Protein AF-A0A4Q6CGR5-F1 (afdb_monomer_lite)

Sequence (157 aa):
MSLTTQMRLAILVYQYGADGVDQARAQKLISILLRSFDGFAAKALTKRFSLTADVSEGEEILVSKTGLSIRDESLNWSRRGTALSLLEALANDPSLDIDDVVRKVWKADYNASYADRLRVLVRRINIDLQSVVMKPEVLVLTGGRVSVAGGFRIRNA

Radius of gyration: 19.32 Å; chains: 1; bounding box: 38×44×55 Å

Foldseek 3Di:
DDLVVVLVVLLCCLVVVDPPDDNVVSLVVSVVSLVVDDPVVSVVVCLVSVVPDPPPDFFEWAQECQWIDTVPDIDGCNVVQLLSQLLALCLVPQKDALQVSCCRRVVDGDDPVSVVVVVVSQCVNQVVCCVPVVDNHQWDQDPRMIGGDPRHHYHYD

Secondary structure (DSSP, 8-state):
--HHHHHHHHHHHHHTT-TT--HHHHHHHHHHHHTTS-HHHHHHHHHHTT-----SSPEEEEEETTEEEETTEEEE-TT-HHHHHHHHHHHH-SEEEHHHHIIIIISS---HHHHHHHHHHHHHHHHHHHHHH-SS-SEEEETTEEEEPTTEEEEE-

pLDDT: mean 77.25, std 14.19, range [40.72, 94.62]

Structure (mmCIF, N/CA/C/O backbone):
data_AF-A0A4Q6CGR5-F1
#
_entry.id   AF-A0A4Q6CGR5-F1
#
loop_
_atom_site.group_PDB
_atom_site.id
_atom_site.type_symbol
_atom_site.label_atom_id
_atom_site.label_alt_id
_atom_site.label_comp_id
_atom_site.label_asym_id
_atom_site.label_entity_id
_atom_site.label_seq_id
_atom_site.pdbx_PDB_ins_code
_atom_site.Cartn_x
_atom_site.Cartn_y
_atom_site.Cartn_z
_atom_site.occupancy
_atom_site.B_iso_or_equiv
_atom_site.auth_seq_id
_atom_site.auth_comp_id
_atom_site.auth_asym_id
_atom_site.auth_atom_id
_atom_site.pdbx_PDB_model_num
ATOM 1 N N . MET A 1 1 ? -9.612 -20.137 36.720 1.00 55.25 1 MET A N 1
ATOM 2 C CA . MET A 1 1 ? -9.022 -19.738 35.418 1.00 55.25 1 MET A CA 1
ATOM 3 C C . MET A 1 1 ? -9.111 -18.221 35.322 1.00 55.25 1 MET A C 1
ATOM 5 O O . MET A 1 1 ? -10.172 -17.705 35.642 1.00 55.25 1 MET A O 1
ATOM 9 N N . SER A 1 2 ? -8.042 -17.495 34.978 1.00 70.50 2 SER A N 1
ATOM 10 C CA . SER A 1 2 ? -8.124 -16.027 34.884 1.00 70.50 2 SER A CA 1
ATOM 11 C C . SER A 1 2 ? -8.928 -15.597 33.650 1.00 70.50 2 SER A C 1
ATOM 13 O O . SER A 1 2 ? -8.908 -16.283 32.623 1.00 70.50 2 SER A O 1
ATOM 15 N N . LEU A 1 3 ? -9.608 -14.448 33.735 1.00 64.69 3 LEU A N 1
ATOM 16 C CA . LEU A 1 3 ? -10.373 -13.845 32.632 1.00 64.69 3 LEU A CA 1
ATOM 17 C C . LEU A 1 3 ? -9.509 -13.684 31.365 1.00 64.69 3 LEU A C 1
ATOM 19 O O . LEU A 1 3 ? -9.949 -13.930 30.245 1.00 64.69 3 LEU A O 1
ATOM 23 N N . THR A 1 4 ? -8.225 -13.367 31.548 1.00 65.25 4 THR A N 1
ATOM 24 C CA . THR A 1 4 ? -7.228 -13.263 30.477 1.00 65.25 4 THR A CA 1
ATOM 25 C C . THR A 1 4 ? -6.983 -14.595 29.763 1.00 65.25 4 THR A C 1
ATOM 27 O O . THR A 1 4 ? -6.799 -14.608 28.548 1.00 65.25 4 THR A O 1
ATOM 30 N N . THR A 1 5 ? -6.984 -15.717 30.488 1.00 66.50 5 THR A N 1
ATOM 31 C CA . THR A 1 5 ? -6.815 -17.059 29.907 1.00 66.50 5 THR A CA 1
ATOM 32 C C . THR A 1 5 ? -8.073 -17.511 29.170 1.00 66.50 5 THR A C 1
ATOM 34 O O . THR A 1 5 ? -7.962 -18.069 28.083 1.00 66.50 5 THR A O 1
ATOM 37 N N . GLN A 1 6 ? -9.263 -17.216 29.707 1.00 67.25 6 GLN A N 1
ATOM 38 C CA . GLN A 1 6 ? -10.534 -17.478 29.016 1.00 67.25 6 GLN A CA 1
ATOM 39 C C . GLN A 1 6 ? -10.615 -16.707 27.695 1.00 67.25 6 GLN A C 1
ATOM 41 O O . GLN A 1 6 ? -10.985 -17.274 26.668 1.00 67.25 6 GLN A O 1
ATOM 46 N N . MET A 1 7 ? -10.180 -15.445 27.697 1.00 69.25 7 MET A N 1
ATOM 47 C CA . MET A 1 7 ? -10.193 -14.620 26.495 1.00 69.25 7 MET A CA 1
ATOM 48 C C . MET A 1 7 ? -9.187 -15.100 25.445 1.00 69.25 7 MET A C 1
ATOM 50 O O . MET A 1 7 ? -9.538 -15.199 24.275 1.00 69.25 7 MET A O 1
ATOM 54 N N . ARG A 1 8 ? -7.969 -15.486 25.850 1.00 64.75 8 ARG A N 1
ATOM 55 C CA . ARG A 1 8 ? -6.988 -16.109 24.940 1.00 64.75 8 ARG A CA 1
ATOM 56 C C . ARG A 1 8 ? -7.553 -17.343 24.245 1.00 64.75 8 ARG A C 1
ATOM 58 O O . ARG A 1 8 ? -7.378 -17.482 23.042 1.00 64.75 8 ARG A O 1
ATOM 65 N N . LEU A 1 9 ? -8.235 -18.210 24.994 1.00 66.44 9 LEU A N 1
ATOM 66 C CA . LEU A 1 9 ? -8.822 -19.427 24.441 1.00 66.44 9 LEU A CA 1
ATOM 67 C C . LEU A 1 9 ? -9.924 -19.102 23.424 1.00 66.44 9 LEU A C 1
ATOM 69 O O . LEU A 1 9 ? -9.920 -19.653 22.332 1.00 66.44 9 LEU A O 1
ATOM 73 N N . ALA A 1 10 ? -10.820 -18.164 23.750 1.00 67.62 10 ALA A N 1
ATOM 74 C CA . ALA A 1 10 ? -11.893 -17.740 22.849 1.00 67.62 10 ALA A CA 1
ATOM 75 C C . ALA A 1 10 ? -11.353 -17.142 21.538 1.00 67.62 10 ALA A C 1
ATOM 77 O O . ALA A 1 10 ? -11.867 -17.431 20.461 1.00 67.62 10 ALA A O 1
ATOM 78 N N . ILE A 1 11 ? -10.284 -16.348 21.625 1.00 67.81 11 ILE A N 1
ATOM 79 C CA . ILE A 1 11 ? -9.633 -15.733 20.466 1.00 67.81 11 ILE A CA 1
ATOM 80 C C . ILE A 1 11 ? -8.918 -16.775 19.601 1.00 67.81 11 ILE A C 1
ATOM 82 O O . ILE A 1 11 ? -9.016 -16.720 18.379 1.00 67.81 11 ILE A O 1
ATOM 86 N N . LEU A 1 12 ? -8.236 -17.742 20.218 1.00 65.12 12 LEU A N 1
ATOM 87 C CA . LEU A 1 12 ? -7.615 -18.853 19.495 1.00 65.12 12 LEU A CA 1
ATOM 88 C C . LEU A 1 12 ? -8.669 -19.706 18.777 1.00 65.12 12 LEU A C 1
ATOM 90 O O . LEU A 1 12 ? -8.489 -20.045 17.615 1.00 65.12 12 LEU A O 1
ATOM 94 N N . VAL A 1 13 ? -9.793 -19.997 19.432 1.00 66.44 13 VAL A N 1
ATOM 95 C CA . VAL A 1 13 ? -10.904 -20.747 18.826 1.00 66.44 13 VAL A CA 1
ATOM 96 C C . VAL A 1 13 ? -11.499 -20.006 17.619 1.00 66.44 13 VAL A C 1
ATOM 98 O O . VAL A 1 13 ? -11.803 -20.644 16.615 1.00 66.44 13 VAL A O 1
ATOM 101 N N . TYR A 1 14 ? -11.605 -18.673 17.684 1.00 66.62 14 TYR A N 1
ATOM 102 C CA . TYR A 1 14 ? -11.998 -17.829 16.548 1.00 66.62 14 TYR A CA 1
ATOM 103 C C . TYR A 1 14 ? -10.968 -17.892 15.405 1.00 66.62 14 TYR A C 1
ATOM 105 O O . TYR A 1 14 ? -11.308 -18.259 14.283 1.00 66.62 14 TYR A O 1
ATOM 113 N N . GLN A 1 15 ? -9.691 -17.609 15.692 1.00 62.03 15 GLN A N 1
ATOM 114 C CA . GLN A 1 15 ? -8.631 -17.511 14.677 1.00 62.03 15 GLN A CA 1
ATOM 115 C C . GLN A 1 15 ? -8.340 -18.818 13.944 1.00 62.03 15 GLN A C 1
ATOM 117 O O . GLN A 1 15 ? -8.079 -18.799 12.746 1.00 62.03 15 GLN A O 1
ATOM 122 N N . TYR A 1 16 ? -8.352 -19.939 14.662 1.00 63.03 16 TYR A N 1
ATOM 123 C CA . TYR A 1 16 ? -7.996 -21.238 14.097 1.00 63.03 16 TYR A CA 1
ATOM 124 C C . TYR A 1 16 ? -9.206 -22.015 13.570 1.00 63.03 16 TYR A C 1
ATOM 126 O O . TYR A 1 16 ? -9.032 -23.141 13.119 1.00 63.03 16 TYR A O 1
ATOM 134 N N . GLY A 1 17 ? -10.405 -21.415 13.602 1.00 55.56 17 GLY A N 1
ATOM 135 C CA . GLY A 1 17 ? -11.604 -21.964 12.973 1.00 55.56 17 GLY A CA 1
ATOM 136 C C . GLY A 1 17 ? -11.906 -23.390 13.408 1.00 55.56 17 GLY A C 1
ATOM 137 O O . GLY A 1 17 ? -11.918 -24.292 12.579 1.00 55.56 17 GLY A O 1
ATOM 138 N N . ALA A 1 18 ? -12.131 -23.595 14.709 1.00 64.12 18 ALA A N 1
ATOM 139 C CA . ALA A 1 18 ? -12.550 -24.905 15.196 1.00 64.12 18 ALA A CA 1
ATOM 140 C C . ALA A 1 18 ? -13.863 -25.332 14.514 1.00 64.12 18 ALA A C 1
ATOM 142 O O . ALA A 1 18 ? -14.809 -24.540 14.434 1.00 64.12 18 ALA A O 1
ATOM 143 N N . ASP A 1 19 ? -13.917 -26.579 14.040 1.00 56.81 19 ASP A N 1
ATOM 144 C CA . ASP A 1 19 ? -15.097 -27.132 13.373 1.00 56.81 19 ASP A CA 1
ATOM 145 C C . ASP A 1 19 ? -16.360 -26.922 14.223 1.00 56.81 19 ASP A C 1
ATOM 147 O O . ASP A 1 19 ? -16.407 -27.248 15.411 1.00 56.81 19 ASP A O 1
ATOM 151 N N . GLY A 1 20 ? -17.393 -26.344 13.604 1.00 58.72 20 GLY A N 1
ATOM 152 C CA . GLY A 1 20 ? -18.677 -26.057 14.248 1.00 58.72 20 GLY A CA 1
ATOM 153 C C . GLY A 1 20 ? -18.775 -24.707 14.971 1.00 58.72 20 GLY A C 1
ATOM 154 O O . GLY A 1 20 ? -19.834 -24.400 15.522 1.00 58.72 20 GLY A O 1
ATOM 155 N N . VAL A 1 21 ? -17.729 -23.874 14.961 1.00 65.50 21 VAL A N 1
ATOM 156 C CA . VAL A 1 21 ? -17.795 -22.516 15.522 1.00 65.50 21 VAL A CA 1
ATOM 157 C C . VAL A 1 21 ? -18.270 -21.516 14.470 1.00 65.50 21 VAL A C 1
ATOM 159 O O . VAL A 1 21 ? -17.562 -21.188 13.521 1.00 65.50 21 VAL A O 1
ATOM 162 N N . ASP A 1 22 ? -19.470 -20.977 14.683 1.00 69.50 22 ASP A N 1
ATOM 163 C CA . ASP A 1 22 ? -19.971 -19.814 13.950 1.00 69.50 22 ASP A CA 1
ATOM 164 C C . ASP A 1 22 ? -19.120 -18.580 14.294 1.00 69.50 22 ASP A C 1
ATOM 166 O O . ASP A 1 22 ? -19.195 -18.021 15.397 1.00 69.50 22 ASP A O 1
ATOM 170 N N . GLN A 1 23 ? -18.304 -18.168 13.325 1.00 64.00 23 GLN A N 1
ATOM 171 C CA . GLN A 1 23 ? -17.359 -17.060 13.427 1.00 64.00 23 GLN A CA 1
ATOM 172 C C . GLN A 1 23 ? -18.046 -15.738 13.797 1.00 64.00 23 GLN A C 1
ATOM 174 O O . GLN A 1 23 ? -17.532 -14.996 14.635 1.00 64.00 23 GLN A O 1
ATOM 179 N N . ALA A 1 24 ? -19.248 -15.470 13.275 1.00 61.78 24 ALA A N 1
ATOM 180 C CA . ALA A 1 24 ? -19.986 -14.243 13.576 1.00 61.78 24 ALA A CA 1
ATOM 181 C C . ALA A 1 24 ? -20.476 -14.231 15.033 1.00 61.78 24 ALA A C 1
ATOM 183 O O . ALA A 1 24 ? -20.389 -13.221 15.745 1.00 61.78 24 ALA A O 1
ATOM 184 N N . ARG A 1 25 ? -20.945 -15.384 15.522 1.00 64.94 25 ARG A N 1
ATOM 185 C CA . ARG A 1 25 ? -21.353 -15.551 16.922 1.00 64.94 25 ARG A CA 1
ATOM 186 C C . ARG A 1 25 ? -20.160 -15.462 17.876 1.00 64.94 25 ARG A C 1
ATOM 188 O O . ARG A 1 25 ? -20.270 -14.820 18.924 1.00 64.94 25 ARG A O 1
ATOM 195 N N . ALA A 1 26 ? -19.025 -16.055 17.514 1.00 67.38 26 ALA A N 1
ATOM 196 C CA . ALA A 1 26 ? -17.785 -15.988 18.284 1.00 67.38 26 ALA A CA 1
ATOM 197 C C . ALA A 1 26 ? -17.245 -14.552 18.365 1.00 67.38 26 ALA A C 1
ATOM 199 O O . ALA A 1 26 ? -16.929 -14.073 19.456 1.00 67.38 26 ALA A O 1
ATOM 200 N N . GLN A 1 27 ? -17.244 -13.819 17.251 1.00 67.00 27 GLN A N 1
ATOM 201 C CA . GLN A 1 27 ? -16.846 -12.412 17.200 1.00 67.00 27 GLN A CA 1
ATOM 202 C C . GLN A 1 27 ? -17.726 -11.537 18.101 1.00 67.00 27 GLN A C 1
ATOM 204 O O . GLN A 1 27 ? -17.216 -10.708 18.861 1.00 67.00 27 GLN A O 1
ATOM 209 N N . LYS A 1 28 ? -19.047 -11.758 18.090 1.00 64.25 28 LYS A N 1
ATOM 210 C CA . LYS A 1 28 ? -19.978 -11.041 18.972 1.00 64.25 28 LYS A CA 1
ATOM 211 C C . LYS A 1 28 ? -19.641 -11.273 20.447 1.00 64.25 28 LYS A C 1
ATOM 213 O O . LYS A 1 28 ? -19.559 -10.310 21.208 1.00 64.25 28 LYS A O 1
ATOM 218 N N . LEU A 1 29 ? -19.378 -12.516 20.847 1.00 67.56 29 LEU A N 1
ATOM 219 C CA . LEU A 1 29 ? -19.003 -12.854 22.225 1.00 67.56 29 LEU A CA 1
ATOM 220 C C . LEU A 1 29 ? -17.647 -12.254 22.627 1.00 67.56 29 LEU A C 1
ATOM 222 O O . LEU A 1 29 ? -17.534 -11.686 23.713 1.00 67.56 29 LEU A O 1
ATOM 226 N N . ILE A 1 30 ? -16.649 -12.299 21.739 1.00 70.75 30 ILE A N 1
ATOM 227 C CA . ILE A 1 30 ? -15.334 -11.676 21.958 1.00 70.75 30 ILE A CA 1
ATOM 228 C C . ILE A 1 30 ? -15.476 -10.160 22.132 1.00 70.75 30 ILE A C 1
ATOM 230 O O . ILE A 1 30 ? -14.862 -9.583 23.026 1.00 70.75 30 ILE A O 1
ATOM 234 N N . SER A 1 31 ? -16.328 -9.506 21.337 1.00 64.25 31 SER A N 1
ATOM 235 C CA . SER A 1 31 ? -16.550 -8.060 21.442 1.00 64.25 31 SER A CA 1
ATOM 236 C C . SER A 1 31 ? -17.214 -7.651 22.765 1.00 64.25 31 SER A C 1
ATOM 238 O O . SER A 1 31 ? -16.846 -6.630 23.344 1.00 64.25 31 SER A O 1
ATOM 240 N N . ILE A 1 32 ? -18.148 -8.460 23.279 1.00 65.12 32 ILE A N 1
ATOM 241 C CA . ILE A 1 32 ? -18.788 -8.252 24.588 1.00 65.12 32 ILE A CA 1
ATOM 242 C C . ILE A 1 32 ? -17.765 -8.430 25.714 1.00 65.12 32 ILE A C 1
ATOM 244 O O . ILE A 1 32 ? -17.712 -7.605 26.622 1.00 65.12 32 ILE A O 1
ATOM 248 N N . LEU A 1 33 ? -16.918 -9.457 25.628 1.00 66.19 33 LEU A N 1
ATOM 249 C CA . LEU A 1 33 ? -15.849 -9.698 26.598 1.00 66.19 33 LEU A CA 1
ATOM 250 C C . LEU A 1 33 ? -14.808 -8.577 26.597 1.00 66.19 33 LEU A C 1
ATOM 252 O O . LEU A 1 33 ? -14.423 -8.109 27.658 1.00 66.19 33 LEU A O 1
ATOM 256 N N . LEU A 1 34 ? -14.385 -8.077 25.434 1.00 64.94 34 LEU A N 1
ATOM 257 C CA . LEU A 1 34 ? -13.427 -6.969 25.363 1.00 64.94 34 LEU A CA 1
ATOM 258 C C . LEU A 1 34 ? -13.968 -5.677 25.993 1.00 64.94 34 LEU A C 1
ATOM 260 O O . LEU A 1 34 ? -13.186 -4.900 26.532 1.00 64.94 34 LEU A O 1
ATOM 264 N N . ARG A 1 35 ? -15.291 -5.465 25.981 1.00 63.62 35 ARG A N 1
ATOM 265 C CA . ARG A 1 35 ? -15.941 -4.321 26.647 1.00 63.62 35 ARG A CA 1
ATOM 266 C C . ARG A 1 35 ? -15.927 -4.409 28.173 1.00 63.62 35 ARG A C 1
ATOM 268 O O . ARG A 1 35 ? -16.127 -3.384 28.813 1.00 63.62 35 ARG A O 1
ATOM 275 N N . SER A 1 36 ? -15.699 -5.588 28.758 1.00 65.50 36 SER A N 1
ATOM 276 C CA . SER A 1 36 ? -15.564 -5.735 30.213 1.00 65.50 36 SER A CA 1
ATOM 277 C C . SER A 1 36 ? -14.157 -5.411 30.726 1.00 65.50 36 SER A C 1
ATOM 279 O O . SER A 1 36 ? -13.914 -5.505 31.925 1.00 65.50 36 SER A O 1
ATOM 281 N N . PHE A 1 37 ? -13.217 -5.085 29.835 1.00 63.97 37 PHE A N 1
ATOM 282 C CA . PHE A 1 37 ? -11.884 -4.608 30.190 1.00 63.97 37 PHE A CA 1
ATOM 283 C C . PHE A 1 37 ? -11.817 -3.091 30.037 1.00 63.97 37 PHE A C 1
ATOM 285 O O . PHE A 1 37 ? -12.413 -2.527 29.119 1.00 63.97 37 PHE A O 1
ATOM 292 N N . ASP A 1 38 ? -11.017 -2.438 30.880 1.00 61.56 38 ASP A N 1
ATOM 293 C CA . ASP A 1 38 ? -10.720 -1.016 30.724 1.00 61.56 38 ASP A CA 1
ATOM 294 C C . ASP A 1 38 ? -10.171 -0.725 29.321 1.00 61.56 38 ASP A C 1
ATOM 296 O O . ASP A 1 38 ? -9.429 -1.527 28.740 1.00 61.56 38 ASP A O 1
ATOM 300 N N . GLY A 1 39 ? -10.505 0.448 28.771 1.00 54.38 39 GLY A N 1
ATOM 301 C CA . GLY A 1 39 ? -10.254 0.784 27.363 1.00 54.38 39 GLY A CA 1
ATOM 302 C C . GLY A 1 39 ? -8.793 0.639 26.912 1.00 54.38 39 GLY A C 1
ATOM 303 O O . GLY A 1 39 ? -8.534 0.369 25.739 1.00 54.38 39 GLY A O 1
ATOM 304 N N . PHE A 1 40 ? -7.830 0.752 27.831 1.00 57.53 40 PHE A N 1
ATOM 305 C CA . PHE A 1 40 ? -6.414 0.488 27.560 1.00 57.53 40 PHE A CA 1
ATOM 306 C C . PHE A 1 40 ? -6.107 -1.013 27.418 1.00 57.53 40 PHE A C 1
ATOM 308 O O . PHE A 1 40 ? -5.443 -1.426 26.466 1.00 57.53 40 PHE A O 1
ATOM 315 N N . ALA A 1 41 ? -6.628 -1.842 28.326 1.00 60.25 41 ALA A N 1
ATOM 316 C CA . ALA A 1 41 ? -6.443 -3.290 28.305 1.00 60.25 41 ALA A CA 1
ATOM 317 C C . ALA A 1 41 ? -7.159 -3.930 27.108 1.00 60.25 41 ALA A C 1
ATOM 319 O O . ALA A 1 41 ? -6.578 -4.785 26.438 1.00 60.25 41 ALA A O 1
ATOM 320 N N . ALA A 1 42 ? -8.364 -3.458 26.776 1.00 61.97 42 ALA A N 1
ATOM 321 C CA . ALA A 1 42 ? -9.091 -3.883 25.584 1.00 61.97 42 ALA A CA 1
ATOM 322 C C . ALA A 1 42 ? -8.278 -3.604 24.308 1.00 61.97 42 ALA A C 1
ATOM 324 O O . ALA A 1 42 ? -8.023 -4.520 23.532 1.00 61.97 42 ALA A O 1
ATOM 325 N N . LYS A 1 43 ? -7.766 -2.375 24.134 1.00 61.88 43 LYS A N 1
ATOM 326 C CA . LYS A 1 43 ? -6.914 -2.010 22.986 1.00 61.88 43 LYS A CA 1
ATOM 327 C C . LYS A 1 43 ? -5.632 -2.841 22.917 1.00 61.88 43 LYS A C 1
ATOM 329 O O . LYS A 1 43 ? -5.261 -3.293 21.836 1.00 61.88 43 LYS A O 1
ATOM 334 N N . ALA A 1 44 ? -4.966 -3.068 24.049 1.00 63.84 44 ALA A N 1
ATOM 335 C CA . ALA A 1 44 ? -3.755 -3.884 24.106 1.00 63.84 44 ALA A CA 1
ATOM 336 C C . ALA A 1 44 ? -4.023 -5.342 23.701 1.00 63.84 44 ALA A C 1
ATOM 338 O O . ALA A 1 44 ? -3.209 -5.942 23.002 1.00 63.84 44 ALA A O 1
ATOM 339 N N . LEU A 1 45 ? -5.165 -5.904 24.101 1.00 62.41 45 LEU A N 1
ATOM 340 C CA . LEU A 1 45 ? -5.561 -7.273 23.769 1.00 62.41 45 LEU A CA 1
ATOM 341 C C . LEU A 1 45 ? -5.985 -7.384 22.301 1.00 62.41 45 LEU A C 1
ATOM 343 O O . LEU A 1 45 ? -5.478 -8.253 21.597 1.00 62.41 45 LEU A O 1
ATOM 347 N N . THR A 1 46 ? -6.795 -6.452 21.798 1.00 63.25 46 THR A N 1
ATOM 348 C CA . THR A 1 46 ? -7.151 -6.367 20.374 1.00 63.25 46 THR A CA 1
ATOM 349 C C . THR A 1 46 ? -5.910 -6.256 19.485 1.00 63.25 46 THR A C 1
ATOM 351 O O . THR A 1 46 ? -5.808 -6.964 18.486 1.00 63.25 46 THR A O 1
ATOM 354 N N . LYS A 1 47 ? -4.931 -5.431 19.885 1.00 60.66 47 LYS A N 1
ATOM 355 C CA . LYS A 1 47 ? -3.650 -5.252 19.186 1.00 60.66 47 LYS A CA 1
ATOM 356 C C . LYS A 1 47 ? -2.760 -6.494 19.260 1.00 60.66 47 LYS A C 1
ATOM 358 O O . LYS A 1 47 ? -2.181 -6.887 18.256 1.00 60.66 47 LYS A O 1
ATOM 363 N N . ARG A 1 48 ? -2.638 -7.114 20.439 1.00 58.09 48 ARG A N 1
ATOM 364 C CA . ARG A 1 48 ? -1.783 -8.294 20.661 1.00 58.09 48 ARG A CA 1
ATOM 365 C C . ARG A 1 48 ? -2.292 -9.530 19.929 1.00 58.09 48 ARG A C 1
ATOM 367 O O . ARG A 1 48 ? -1.488 -10.376 19.554 1.00 58.09 48 ARG A O 1
ATOM 374 N N . PHE A 1 49 ? -3.604 -9.636 19.765 1.00 57.69 49 PHE A N 1
ATOM 375 C CA . PHE A 1 49 ? -4.232 -10.775 19.113 1.00 57.69 49 PHE A CA 1
ATOM 376 C C . PHE A 1 49 ? -4.743 -10.464 17.708 1.00 57.69 49 PHE A C 1
ATOM 378 O O . PHE A 1 49 ? -5.470 -11.280 17.160 1.00 57.69 49 PHE A O 1
ATOM 385 N N . SER A 1 50 ? -4.389 -9.315 17.121 1.00 56.88 50 SER A N 1
ATOM 386 C CA . SER A 1 50 ? -4.833 -8.907 15.779 1.00 56.88 50 SER A CA 1
ATOM 387 C C . SER A 1 50 ? -6.332 -9.138 15.542 1.00 56.88 50 SER A C 1
ATOM 389 O O . SER A 1 50 ? -6.750 -9.523 14.455 1.00 56.88 50 SER A O 1
ATOM 391 N N . LEU A 1 51 ? -7.154 -8.914 16.574 1.00 55.31 51 LEU A N 1
ATOM 392 C CA . LEU A 1 51 ? -8.615 -8.980 16.496 1.00 55.31 51 LEU A CA 1
ATOM 393 C C . LEU A 1 51 ? -9.133 -7.692 15.865 1.00 55.31 51 LEU A C 1
ATOM 395 O O . LEU A 1 51 ? -9.969 -6.989 16.430 1.00 55.31 51 LEU A O 1
ATOM 399 N N . THR A 1 52 ? -8.598 -7.316 14.711 1.00 52.28 52 THR A N 1
ATOM 400 C CA . THR A 1 52 ? -9.305 -6.358 13.880 1.00 52.28 52 THR A CA 1
ATOM 401 C C . THR A 1 52 ? -10.551 -7.079 13.423 1.00 52.28 52 THR A C 1
ATOM 403 O O . THR A 1 52 ? -10.476 -8.021 12.638 1.00 52.28 52 THR A O 1
ATOM 406 N N . ALA A 1 53 ? -11.676 -6.684 14.018 1.00 40.72 53 ALA A N 1
ATOM 407 C CA . ALA A 1 53 ? -12.982 -7.039 13.528 1.00 40.72 53 ALA A CA 1
ATOM 408 C C . ALA A 1 53 ? -12.958 -6.864 12.011 1.00 40.72 53 ALA A C 1
ATOM 410 O O . ALA A 1 53 ? -12.510 -5.828 11.513 1.00 40.72 53 ALA A O 1
ATOM 411 N N . ASP A 1 54 ? -13.392 -7.902 11.311 1.00 43.38 54 ASP A N 1
ATOM 412 C CA . ASP A 1 54 ? -13.796 -7.779 9.928 1.00 43.38 54 ASP A CA 1
ATOM 413 C C . ASP A 1 54 ? -14.977 -6.795 9.937 1.00 43.38 54 ASP A C 1
ATOM 415 O O . ASP A 1 54 ? -16.121 -7.143 10.220 1.00 43.38 54 ASP A O 1
ATOM 419 N N . VAL A 1 55 ? -14.650 -5.508 9.844 1.00 41.75 55 VAL A N 1
ATOM 420 C CA . VAL A 1 55 ? -15.575 -4.401 9.637 1.00 41.75 55 VAL A CA 1
ATOM 421 C C . VAL A 1 55 ? -15.197 -3.892 8.266 1.00 41.75 55 VAL A C 1
ATOM 423 O O . VAL A 1 55 ? -14.362 -3.010 8.098 1.00 41.75 55 VAL A O 1
ATOM 426 N N . SER A 1 56 ? -15.723 -4.613 7.286 1.00 41.53 56 SER A N 1
ATOM 427 C CA . SER A 1 56 ? -16.377 -4.096 6.091 1.00 41.53 56 SER A CA 1
ATOM 428 C C . SER A 1 56 ? -16.515 -2.566 6.031 1.00 41.53 56 SER A C 1
ATOM 430 O O . SER A 1 56 ? -17.599 -2.036 6.220 1.00 41.53 56 SER A O 1
ATOM 432 N N . GLU A 1 57 ? -15.398 -1.887 5.784 1.00 45.97 57 GLU A N 1
ATOM 433 C CA . GLU A 1 57 ? -15.202 -0.632 5.050 1.00 45.97 57 GLU A CA 1
ATOM 434 C C . GLU A 1 57 ? -13.684 -0.398 5.046 1.00 45.97 5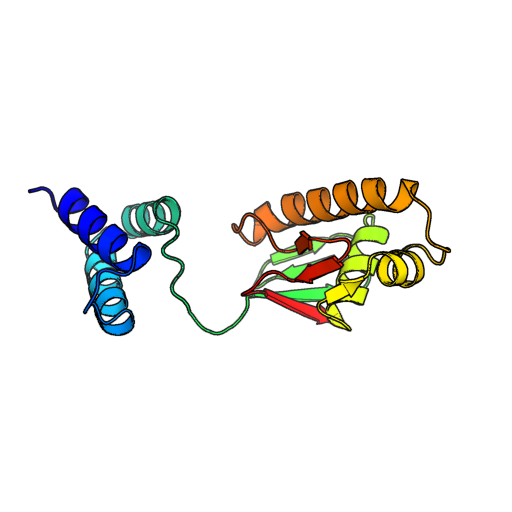7 GLU A C 1
ATOM 436 O O . GLU A 1 57 ? -13.077 -0.142 6.083 1.00 45.97 57 GLU A O 1
ATOM 441 N N . GLY A 1 58 ? -13.029 -0.619 3.901 1.00 60.53 58 GLY A N 1
ATOM 442 C CA . GLY A 1 58 ? -11.573 -0.485 3.819 1.00 60.53 58 GLY A CA 1
ATOM 443 C C . GLY A 1 58 ? -11.125 0.923 4.215 1.00 60.53 58 GLY A C 1
ATOM 444 O O . GLY A 1 58 ? -11.774 1.890 3.827 1.00 60.53 58 GLY A O 1
ATOM 445 N N . GLU A 1 59 ? -10.025 1.033 4.964 1.00 73.94 59 GLU A N 1
ATOM 446 C CA . GLU A 1 59 ? -9.420 2.322 5.306 1.00 73.94 59 GLU A CA 1
ATOM 447 C C . GLU A 1 59 ? -9.123 3.088 4.014 1.00 73.94 59 GLU A C 1
ATOM 449 O O . GLU A 1 59 ? -8.397 2.604 3.139 1.00 73.94 59 GLU A O 1
ATOM 454 N N . GLU A 1 60 ? -9.741 4.260 3.879 1.00 83.44 60 GLU A N 1
ATOM 455 C CA . GLU A 1 60 ? -9.608 5.095 2.696 1.00 83.44 60 GLU A CA 1
ATOM 456 C C . GLU A 1 60 ? -8.385 6.004 2.825 1.00 83.44 60 GLU A C 1
ATOM 458 O O . GLU A 1 60 ? -8.227 6.741 3.802 1.00 83.44 60 GLU A O 1
ATOM 463 N N . ILE A 1 61 ? -7.515 5.927 1.824 1.00 87.69 61 ILE A N 1
ATOM 464 C CA . ILE A 1 61 ? -6.333 6.764 1.662 1.00 87.69 61 ILE A CA 1
ATOM 465 C C . ILE A 1 61 ? -6.623 7.707 0.504 1.00 87.69 61 ILE A C 1
ATOM 467 O O . ILE A 1 61 ? -6.681 7.282 -0.652 1.00 87.69 61 ILE A O 1
ATOM 471 N N . LEU A 1 62 ? -6.804 8.985 0.817 1.00 90.00 62 LEU A N 1
ATOM 472 C CA . LEU A 1 62 ? -7.010 10.035 -0.170 1.00 90.00 62 LEU A CA 1
ATOM 473 C C . LEU A 1 62 ? -5.653 10.591 -0.590 1.00 90.00 62 LEU A C 1
ATOM 475 O O . LEU A 1 62 ? -4.910 11.119 0.233 1.00 90.00 62 LEU A O 1
ATOM 479 N N . VAL A 1 63 ? -5.319 10.464 -1.867 1.00 90.31 63 VAL A N 1
ATOM 480 C CA . VAL A 1 63 ? -4.043 10.895 -2.437 1.00 90.31 63 VAL A CA 1
ATOM 481 C C . VAL A 1 63 ? -4.248 12.200 -3.181 1.00 90.31 63 VAL A C 1
ATOM 483 O O . VAL A 1 63 ? -5.120 12.321 -4.034 1.00 90.31 63 VAL A O 1
ATOM 486 N N . SER A 1 64 ? -3.414 13.180 -2.869 1.00 88.25 64 SER A N 1
ATOM 487 C CA . SER A 1 64 ? -3.369 14.474 -3.538 1.00 88.25 64 SER A CA 1
ATOM 488 C C . SER A 1 64 ? -1.971 14.714 -4.102 1.00 88.25 64 SER A C 1
ATOM 490 O O . SER A 1 64 ? -1.006 14.041 -3.738 1.00 88.25 64 SER A O 1
ATOM 492 N N . LYS A 1 65 ? -1.826 15.756 -4.926 1.00 84.25 65 LYS A N 1
ATOM 493 C CA . LYS A 1 65 ? -0.540 16.110 -5.552 1.00 84.25 65 LYS A CA 1
ATOM 494 C C . LYS A 1 65 ? 0.610 16.321 -4.562 1.00 84.25 65 LYS A C 1
ATOM 496 O O . LYS A 1 65 ? 1.771 16.194 -4.937 1.00 84.25 65 LYS A O 1
ATOM 501 N N . THR A 1 66 ? 0.315 16.722 -3.328 1.00 87.44 66 THR A N 1
ATOM 502 C CA . THR A 1 66 ? 1.326 17.129 -2.341 1.00 87.44 66 THR A CA 1
ATOM 503 C C . THR A 1 66 ? 1.337 16.260 -1.092 1.00 87.44 66 THR A C 1
ATOM 505 O O . THR A 1 66 ? 2.184 16.457 -0.219 1.00 87.44 66 THR A O 1
ATOM 508 N N . GLY A 1 67 ? 0.431 15.296 -0.975 1.00 90.25 67 GLY A N 1
ATOM 509 C CA . GLY A 1 67 ? 0.224 14.603 0.282 1.00 90.25 67 GLY A CA 1
ATOM 510 C C . GLY A 1 67 ? -0.842 13.535 0.214 1.00 90.25 67 GLY A C 1
ATOM 511 O O . GLY A 1 67 ? -1.438 13.282 -0.831 1.00 90.25 67 GLY A O 1
ATOM 512 N N . LEU A 1 68 ? -1.087 12.935 1.365 1.00 89.75 68 LEU A N 1
ATOM 513 C CA . LEU A 1 68 ? -2.148 11.965 1.542 1.00 89.75 68 LEU A CA 1
ATOM 514 C C . LEU A 1 68 ? -2.893 12.230 2.843 1.00 89.75 68 LEU A C 1
ATOM 516 O O . LEU A 1 68 ? -2.295 12.688 3.818 1.00 89.75 68 LEU A O 1
ATOM 520 N N . SER A 1 69 ? -4.185 11.943 2.836 1.00 84.88 69 SER A N 1
ATOM 521 C CA . SER A 1 69 ? -5.060 12.067 3.993 1.00 84.88 69 SER A CA 1
ATOM 522 C C . SER A 1 69 ? -5.662 10.711 4.313 1.00 84.88 69 SER A C 1
ATOM 524 O O . SER A 1 69 ? -6.135 10.004 3.422 1.00 84.88 69 SER A O 1
ATOM 526 N N . ILE A 1 70 ? -5.622 10.343 5.588 1.00 82.75 70 ILE A N 1
ATOM 527 C CA . ILE A 1 70 ? -6.165 9.089 6.102 1.00 82.75 70 ILE A CA 1
ATOM 528 C C . ILE A 1 70 ? -6.911 9.436 7.382 1.00 82.75 70 ILE A C 1
ATOM 530 O O . ILE A 1 70 ? -6.296 9.864 8.358 1.00 82.75 70 ILE A O 1
ATOM 534 N N . ARG A 1 71 ? -8.235 9.243 7.391 1.00 76.50 71 ARG A N 1
ATOM 535 C CA . ARG A 1 71 ? -9.105 9.704 8.488 1.00 76.50 71 ARG A CA 1
ATOM 536 C C . ARG A 1 71 ? -8.891 11.206 8.751 1.00 76.50 71 ARG A C 1
ATOM 538 O O . ARG A 1 71 ? -9.040 11.999 7.828 1.00 76.50 71 ARG A O 1
ATOM 545 N N . ASP A 1 72 ? -8.508 11.570 9.974 1.00 72.81 72 ASP A N 1
ATOM 546 C CA . ASP A 1 72 ? -8.272 12.947 10.420 1.00 72.81 72 ASP A CA 1
ATOM 547 C C . ASP A 1 72 ? -6.792 13.369 10.323 1.00 72.81 72 ASP A C 1
ATOM 549 O O . ASP A 1 72 ? -6.427 14.469 10.738 1.00 72.81 72 ASP A O 1
ATOM 553 N N . GLU A 1 73 ? -5.918 12.506 9.789 1.00 76.31 73 GLU A N 1
ATOM 554 C CA . GLU A 1 73 ? -4.490 12.786 9.645 1.00 76.31 73 GLU A CA 1
ATOM 555 C C . GLU A 1 73 ? -4.119 13.129 8.200 1.00 76.31 73 GLU A C 1
ATOM 557 O O . GLU A 1 73 ? -4.508 12.447 7.251 1.00 76.31 73 GLU A O 1
ATOM 562 N N . SER A 1 74 ? -3.300 14.170 8.040 1.00 83.12 74 SER A N 1
ATOM 563 C CA . SER A 1 74 ? -2.723 14.573 6.758 1.00 83.12 74 SER A CA 1
ATOM 564 C C . SER A 1 74 ? -1.203 14.444 6.788 1.00 83.12 74 SER A C 1
ATOM 566 O O . SER A 1 74 ? -0.538 15.042 7.638 1.00 83.12 74 SER A O 1
ATOM 568 N N . LEU A 1 75 ? -0.635 13.729 5.821 1.00 84.56 75 LEU A N 1
ATOM 569 C CA . LEU A 1 75 ? 0.804 13.585 5.639 1.00 84.56 75 LEU A CA 1
ATOM 570 C C . LEU A 1 75 ? 1.275 14.412 4.439 1.00 84.56 75 LEU A C 1
ATOM 572 O O . LEU A 1 75 ? 0.856 14.192 3.302 1.00 84.56 75 LEU A O 1
ATOM 576 N N . ASN A 1 76 ? 2.212 15.334 4.673 1.00 88.00 76 ASN A N 1
ATOM 577 C CA . ASN A 1 76 ? 2.860 16.089 3.599 1.00 88.00 76 ASN A CA 1
ATOM 578 C C . ASN A 1 76 ? 3.933 15.230 2.916 1.00 88.00 76 ASN A C 1
ATOM 580 O O . ASN A 1 76 ? 4.991 14.953 3.487 1.00 88.00 76 ASN A O 1
ATOM 584 N N . TRP A 1 77 ? 3.662 14.823 1.678 1.00 90.44 77 TRP A N 1
ATOM 585 C CA . TRP A 1 77 ? 4.527 13.974 0.855 1.00 90.44 77 TRP A CA 1
ATOM 586 C C . TRP A 1 77 ? 5.018 14.694 -0.407 1.00 90.44 77 TRP A C 1
ATOM 588 O O . TRP A 1 77 ? 5.450 14.057 -1.363 1.00 90.44 77 TRP A O 1
ATOM 598 N N . SER A 1 78 ? 5.046 16.026 -0.398 1.00 85.12 78 SER A N 1
ATOM 599 C CA . SER A 1 78 ? 5.468 16.855 -1.540 1.00 85.12 78 SER A CA 1
ATOM 600 C C . SER A 1 78 ? 6.857 16.501 -2.092 1.00 85.12 78 SER A C 1
ATOM 602 O O . SER A 1 78 ? 7.099 16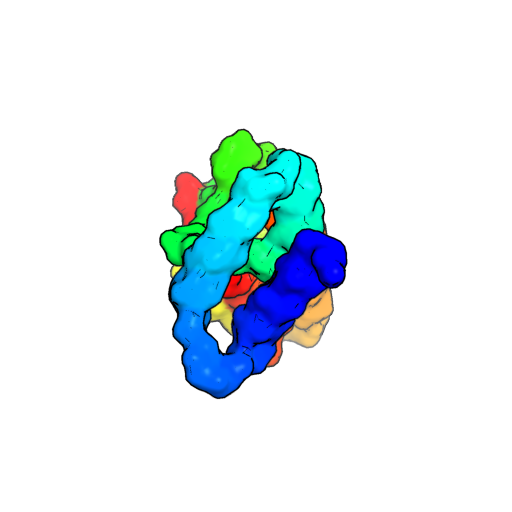.602 -3.291 1.00 85.12 78 SER A O 1
ATOM 604 N N . ARG A 1 79 ? 7.774 16.025 -1.239 1.00 87.06 79 ARG A N 1
ATOM 605 C CA . ARG A 1 79 ? 9.126 15.575 -1.632 1.00 87.06 79 ARG A CA 1
ATOM 606 C C . ARG A 1 79 ? 9.199 14.100 -2.047 1.00 87.06 79 ARG A C 1
ATOM 608 O O . ARG A 1 79 ? 10.272 13.611 -2.386 1.00 87.06 79 ARG A O 1
ATOM 615 N N . ARG A 1 80 ? 8.083 13.374 -2.000 1.00 88.44 80 ARG A N 1
ATOM 616 C CA . ARG A 1 80 ? 7.981 11.924 -2.230 1.00 88.44 80 ARG A CA 1
ATOM 617 C C . ARG A 1 80 ? 7.212 11.632 -3.519 1.00 88.44 80 ARG A C 1
ATOM 619 O O . ARG A 1 80 ? 6.360 10.750 -3.550 1.00 88.44 80 ARG A O 1
ATOM 626 N N . GLY A 1 81 ? 7.549 12.353 -4.591 1.00 89.81 81 GLY A N 1
ATOM 627 C CA . GLY A 1 81 ? 6.843 12.287 -5.876 1.00 89.81 81 GLY A CA 1
ATOM 628 C C . GLY A 1 81 ? 6.665 10.863 -6.406 1.00 89.81 81 GLY A C 1
ATOM 629 O O . GLY A 1 81 ? 5.559 10.481 -6.749 1.00 89.81 81 GLY A O 1
ATOM 630 N N . THR A 1 82 ? 7.708 10.029 -6.366 1.00 92.88 82 THR A N 1
ATOM 631 C CA . THR A 1 82 ? 7.624 8.628 -6.826 1.00 92.88 82 THR A CA 1
ATOM 632 C C . THR A 1 82 ? 6.649 7.782 -6.002 1.00 92.88 82 THR A C 1
ATOM 634 O O . THR A 1 82 ? 5.990 6.902 -6.544 1.00 92.88 82 THR A O 1
ATOM 637 N N . ALA A 1 83 ? 6.540 8.042 -4.697 1.00 92.75 83 ALA A N 1
ATOM 638 C CA . ALA A 1 83 ? 5.599 7.336 -3.836 1.00 92.75 83 ALA A CA 1
ATOM 639 C C . ALA A 1 83 ? 4.158 7.780 -4.104 1.00 92.75 83 ALA A C 1
ATOM 641 O O . ALA A 1 83 ? 3.280 6.931 -4.221 1.00 92.75 83 ALA A O 1
ATOM 642 N N . LEU A 1 84 ? 3.934 9.089 -4.265 1.00 92.88 84 LEU A N 1
ATOM 643 C CA . LEU A 1 84 ? 2.629 9.628 -4.649 1.00 92.88 84 LEU A CA 1
ATOM 644 C C . LEU A 1 84 ? 2.196 9.097 -6.017 1.00 92.88 84 LEU A C 1
ATOM 646 O O . LEU A 1 84 ? 1.097 8.577 -6.124 1.00 92.88 84 LEU A O 1
ATOM 650 N N . SER A 1 85 ? 3.079 9.092 -7.020 1.00 93.69 85 SER A N 1
ATOM 651 C CA . SER A 1 85 ? 2.765 8.538 -8.343 1.00 93.69 85 SER A CA 1
ATOM 652 C C . SER A 1 85 ? 2.425 7.046 -8.303 1.00 93.69 85 SER A C 1
ATOM 654 O O . SER A 1 85 ? 1.562 6.600 -9.054 1.00 93.69 85 SER A O 1
ATOM 656 N N . LEU A 1 86 ? 3.069 6.259 -7.430 1.00 94.62 86 LEU A N 1
ATOM 657 C CA . LEU A 1 86 ? 2.694 4.857 -7.232 1.00 94.62 86 LEU A CA 1
ATOM 658 C C . LEU A 1 86 ? 1.302 4.734 -6.598 1.00 94.62 86 LEU A C 1
ATOM 660 O O . LEU A 1 86 ? 0.496 3.934 -7.062 1.00 94.62 86 LEU A O 1
ATOM 664 N N . LEU A 1 87 ? 1.006 5.524 -5.564 1.00 93.00 87 LEU A N 1
ATOM 665 C CA . LEU A 1 87 ? -0.305 5.510 -4.916 1.00 93.00 87 LEU A CA 1
ATOM 666 C C . LEU A 1 87 ? -1.416 6.005 -5.859 1.00 93.00 87 LEU A C 1
ATOM 668 O O . LEU A 1 87 ? -2.470 5.389 -5.904 1.00 93.00 87 LEU A O 1
ATOM 672 N N . GLU A 1 88 ? -1.173 7.039 -6.666 1.00 93.19 88 GLU A N 1
ATOM 673 C CA . GLU A 1 88 ? -2.095 7.514 -7.713 1.00 93.19 88 GLU A CA 1
ATOM 674 C C . GLU A 1 88 ? -2.337 6.441 -8.785 1.00 93.19 88 GLU A C 1
ATOM 676 O O . GLU A 1 88 ? -3.468 6.229 -9.229 1.00 93.19 88 GLU A 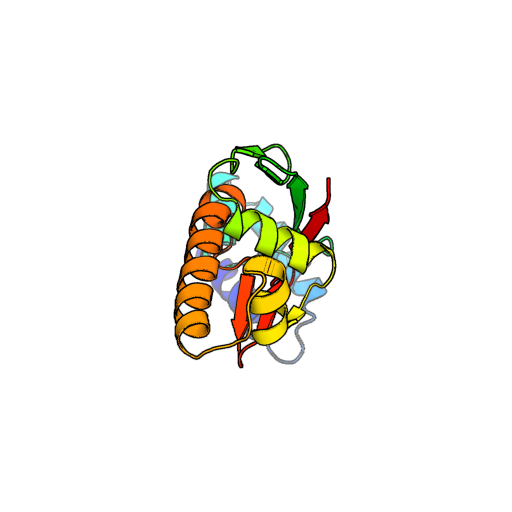O 1
ATOM 681 N N . ALA A 1 89 ? -1.286 5.727 -9.205 1.00 93.38 89 ALA A N 1
ATOM 682 C CA . ALA A 1 89 ? -1.430 4.611 -10.134 1.00 93.38 89 ALA A CA 1
ATOM 683 C C . ALA A 1 89 ? -2.306 3.502 -9.528 1.00 93.38 89 ALA A C 1
ATOM 685 O O . ALA A 1 89 ? -3.193 2.993 -10.214 1.00 93.38 89 ALA A O 1
ATOM 686 N N . LEU A 1 90 ? -2.106 3.196 -8.242 1.00 92.25 90 LEU A N 1
ATOM 687 C CA . LEU A 1 90 ? -2.880 2.199 -7.499 1.00 92.25 90 LEU A CA 1
ATOM 688 C C . LEU A 1 90 ? -4.306 2.650 -7.146 1.00 92.25 90 LEU A C 1
ATOM 690 O O . LEU A 1 90 ? -5.183 1.812 -6.955 1.00 92.25 90 LEU A O 1
ATOM 694 N N . ALA A 1 91 ? -4.559 3.958 -7.083 1.00 90.50 91 ALA A N 1
ATOM 695 C CA . ALA A 1 91 ? -5.900 4.514 -6.915 1.00 90.50 91 ALA A CA 1
ATOM 696 C C . ALA A 1 91 ? -6.777 4.261 -8.149 1.00 90.50 91 ALA A C 1
ATOM 698 O O . ALA A 1 91 ? -7.981 4.050 -8.031 1.00 90.50 91 ALA A O 1
ATOM 699 N N . ASN A 1 92 ? -6.164 4.281 -9.337 1.00 89.38 92 ASN A N 1
ATOM 700 C CA . ASN A 1 92 ? -6.845 3.986 -10.597 1.00 89.38 92 ASN A CA 1
ATOM 701 C C . ASN A 1 92 ? -6.935 2.479 -10.868 1.00 89.38 92 ASN A C 1
ATOM 703 O O . ASN A 1 92 ? -7.917 2.017 -11.442 1.00 89.38 92 ASN A O 1
ATOM 707 N N . ASP A 1 93 ? -5.909 1.724 -10.474 1.00 89.19 93 ASP A N 1
ATOM 708 C CA . ASP A 1 93 ? -5.829 0.279 -10.662 1.00 89.19 93 ASP A CA 1
ATOM 709 C C . ASP A 1 93 ? -5.234 -0.393 -9.411 1.00 89.19 93 ASP A C 1
ATOM 711 O O . ASP A 1 93 ? -4.017 -0.352 -9.213 1.00 89.19 93 ASP A O 1
ATOM 715 N N . PRO A 1 94 ? -6.063 -1.026 -8.559 1.00 86.12 94 PRO A N 1
ATOM 716 C CA . PRO A 1 94 ? -5.632 -1.567 -7.270 1.00 86.12 94 PRO A CA 1
ATOM 717 C C . PRO A 1 94 ? -4.580 -2.681 -7.343 1.00 86.12 94 PRO A C 1
ATOM 719 O O . PRO A 1 94 ? -4.041 -3.060 -6.298 1.00 86.12 94 PRO A O 1
ATOM 722 N N . SER A 1 95 ? -4.302 -3.240 -8.529 1.00 90.50 95 SER A N 1
ATOM 723 C CA . SER A 1 95 ? -3.279 -4.269 -8.720 1.00 90.50 95 SER A CA 1
ATOM 724 C C . SER A 1 95 ? -2.557 -4.118 -10.056 1.00 90.50 95 SER A C 1
ATOM 726 O O . SER A 1 95 ? -3.064 -4.518 -11.099 1.00 90.50 95 SER A O 1
ATOM 728 N N . LEU A 1 96 ? -1.310 -3.657 -9.998 1.00 91.62 96 LEU A N 1
ATOM 729 C CA . LEU A 1 96 ? -0.474 -3.402 -11.166 1.00 91.62 96 LEU A CA 1
ATOM 730 C C . LEU A 1 96 ? 0.659 -4.416 -11.287 1.00 91.62 96 LEU A C 1
ATOM 732 O O . LEU A 1 96 ? 1.344 -4.720 -10.306 1.00 91.62 96 LEU A O 1
ATOM 736 N N . ASP A 1 97 ? 0.904 -4.883 -12.508 1.00 93.44 97 ASP A N 1
ATOM 737 C CA . ASP A 1 97 ? 2.135 -5.592 -12.847 1.00 93.44 97 ASP A CA 1
ATOM 738 C C . ASP A 1 97 ? 3.335 -4.636 -12.800 1.00 93.44 97 ASP A C 1
ATOM 740 O O . ASP A 1 97 ? 3.213 -3.430 -13.031 1.00 93.44 97 ASP A O 1
ATOM 744 N N . ILE A 1 98 ? 4.519 -5.167 -12.490 1.00 92.06 98 ILE A N 1
ATOM 745 C CA . ILE A 1 98 ? 5.742 -4.367 -12.357 1.00 92.06 98 ILE A CA 1
ATOM 746 C C . ILE A 1 98 ? 6.033 -3.528 -13.603 1.00 92.06 98 ILE A C 1
ATOM 748 O O . ILE A 1 98 ? 6.439 -2.377 -13.463 1.00 92.06 98 ILE A O 1
ATOM 752 N N . ASP A 1 99 ? 5.776 -4.053 -14.797 1.00 91.88 99 ASP A N 1
ATOM 753 C CA . ASP A 1 99 ? 5.999 -3.338 -16.055 1.00 91.88 99 ASP A CA 1
ATOM 754 C C . ASP A 1 99 ? 5.105 -2.096 -16.156 1.00 91.88 99 ASP A C 1
ATOM 756 O O . ASP A 1 99 ? 5.568 -1.011 -16.522 1.00 91.88 99 ASP A O 1
ATOM 760 N N . ASP A 1 100 ? 3.843 -2.219 -15.738 1.00 93.12 100 ASP A N 1
ATOM 761 C CA . ASP A 1 100 ? 2.904 -1.101 -15.697 1.00 93.12 100 ASP A CA 1
ATOM 762 C C . ASP A 1 100 ? 3.285 -0.087 -14.627 1.00 93.12 100 ASP A C 1
ATOM 764 O O . ASP A 1 100 ? 3.177 1.120 -14.855 1.00 93.12 100 ASP A O 1
ATOM 768 N N . VAL A 1 101 ? 3.784 -0.549 -13.477 1.00 93.81 101 VAL A N 1
ATOM 769 C CA . VAL A 1 101 ? 4.328 0.348 -12.455 1.00 93.81 101 VAL A CA 1
ATOM 770 C C . VAL A 1 101 ? 5.524 1.120 -13.012 1.00 93.81 101 VAL A C 1
ATOM 772 O O . VAL A 1 101 ? 5.588 2.339 -12.850 1.00 93.81 101 VAL A O 1
ATOM 775 N N . VAL A 1 102 ? 6.452 0.456 -13.708 1.00 93.69 102 VAL A N 1
ATOM 776 C CA . VAL A 1 102 ? 7.618 1.109 -14.324 1.00 93.69 102 VAL A CA 1
ATOM 777 C C . VAL A 1 102 ? 7.196 2.171 -15.330 1.00 93.69 102 VAL A C 1
ATOM 779 O O . VAL A 1 102 ? 7.663 3.314 -15.260 1.00 93.69 102 VAL A O 1
ATOM 782 N N . ARG A 1 103 ? 6.229 1.847 -16.185 1.00 94.19 103 ARG A N 1
ATOM 783 C CA . ARG A 1 103 ? 5.705 2.780 -17.179 1.00 94.19 103 ARG A CA 1
ATOM 784 C C . ARG A 1 103 ? 4.963 3.961 -16.546 1.00 94.19 103 ARG A C 1
ATOM 786 O O . ARG A 1 103 ? 5.200 5.102 -16.935 1.00 94.19 103 ARG A O 1
ATOM 793 N N . LYS A 1 104 ? 4.089 3.720 -15.563 1.00 92.81 104 LYS A N 1
ATOM 794 C CA . LYS A 1 104 ? 3.248 4.760 -14.940 1.00 92.81 10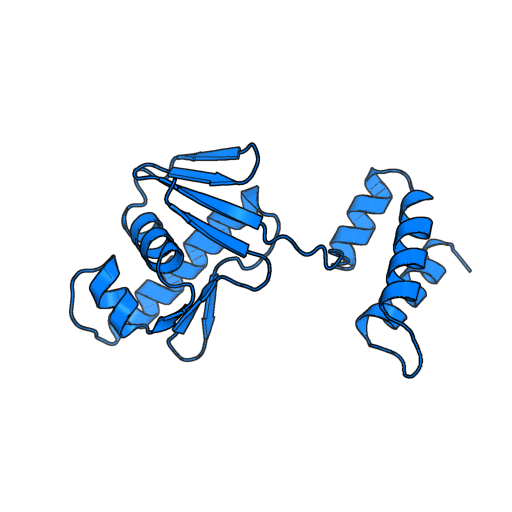4 LYS A CA 1
ATOM 795 C C . LYS A 1 104 ? 4.035 5.662 -13.984 1.00 92.81 104 LYS A C 1
ATOM 797 O O . LYS A 1 104 ? 3.840 6.874 -13.996 1.00 92.81 104 LYS A O 1
ATOM 802 N N . VAL A 1 105 ? 4.934 5.092 -13.182 1.00 93.75 105 VAL A N 1
ATOM 803 C CA . VAL A 1 105 ? 5.659 5.815 -12.121 1.00 93.75 105 VAL A CA 1
ATOM 804 C C . VAL A 1 105 ? 6.971 6.409 -12.627 1.00 93.75 105 VAL A C 1
ATOM 806 O O . VAL A 1 105 ? 7.302 7.547 -12.297 1.00 93.75 105 VAL A O 1
ATOM 809 N N . TRP A 1 106 ? 7.725 5.657 -13.430 1.00 92.88 106 TRP A N 1
ATOM 810 C CA . TRP A 1 106 ? 9.057 6.062 -13.884 1.00 92.88 106 TRP A CA 1
ATOM 811 C C . TRP A 1 106 ? 9.116 6.473 -15.358 1.00 92.88 106 TRP A C 1
ATOM 813 O O . TRP A 1 106 ? 10.158 6.971 -15.779 1.00 92.88 106 TRP A O 1
ATOM 823 N N . LYS A 1 107 ? 8.020 6.323 -16.121 1.00 92.00 107 LYS A N 1
ATOM 824 C CA . LYS A 1 107 ? 7.945 6.656 -17.559 1.00 92.00 107 LYS A CA 1
ATOM 825 C C . LYS A 1 107 ? 9.073 6.006 -18.366 1.00 92.00 107 LYS A C 1
ATOM 827 O O . LYS A 1 107 ? 9.666 6.637 -19.237 1.00 92.00 107 LYS A O 1
ATOM 832 N N . ALA A 1 108 ? 9.382 4.758 -18.029 1.00 91.94 108 ALA A N 1
ATOM 833 C CA . ALA A 1 108 ? 10.480 3.995 -18.603 1.00 91.94 108 ALA A CA 1
ATOM 834 C C . ALA A 1 108 ? 10.016 2.595 -19.017 1.00 91.94 108 ALA A C 1
ATOM 836 O O . ALA A 1 108 ? 8.929 2.154 -18.635 1.00 91.94 108 ALA A O 1
ATOM 837 N N . ASP A 1 109 ? 10.873 1.899 -19.757 1.00 91.12 109 ASP A N 1
ATOM 838 C CA . ASP A 1 109 ? 10.725 0.473 -20.022 1.00 91.12 109 ASP A CA 1
ATOM 839 C C . ASP A 1 109 ? 11.344 -0.354 -18.893 1.00 91.12 109 ASP A C 1
ATOM 841 O O . ASP A 1 109 ? 12.315 0.051 -18.239 1.00 91.12 109 ASP A O 1
ATOM 845 N N . TYR A 1 110 ? 10.760 -1.527 -18.654 1.00 90.62 110 TYR A N 1
ATOM 846 C CA . TYR A 1 110 ? 11.200 -2.412 -17.589 1.00 90.62 110 TYR A CA 1
ATOM 847 C C . TYR A 1 110 ? 12.645 -2.889 -17.787 1.00 90.62 110 TYR A C 1
ATOM 849 O O . TYR A 1 110 ? 13.082 -3.252 -18.878 1.00 90.62 110 TYR A O 1
ATOM 857 N N . ASN A 1 111 ? 13.372 -2.949 -16.67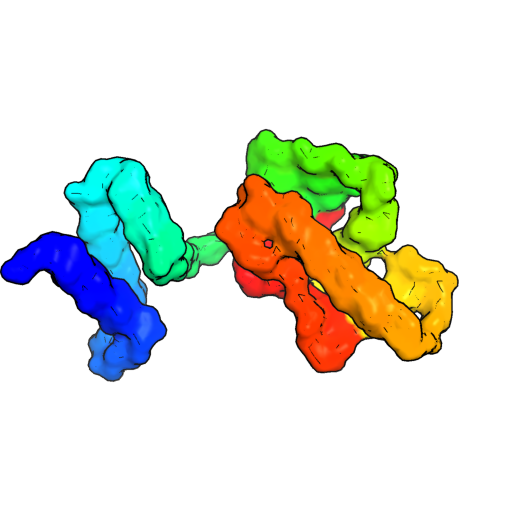3 1.00 90.00 111 ASN A N 1
ATOM 858 C CA . ASN A 1 111 ? 14.613 -3.696 -16.537 1.00 90.00 111 ASN A CA 1
ATOM 859 C C . ASN A 1 111 ? 14.737 -4.228 -15.102 1.00 90.00 111 ASN A C 1
ATOM 861 O O . ASN A 1 111 ? 14.075 -3.740 -14.181 1.00 90.00 111 ASN A O 1
ATOM 865 N N . ALA A 1 112 ? 15.633 -5.194 -14.893 1.00 88.25 112 ALA A N 1
ATOM 866 C CA . ALA A 1 112 ? 15.776 -5.890 -13.614 1.00 88.25 112 ALA A CA 1
ATOM 867 C C . ALA A 1 112 ? 16.038 -4.955 -12.413 1.00 88.25 112 ALA A C 1
ATOM 869 O O . ALA A 1 112 ? 15.593 -5.246 -11.303 1.00 88.25 112 ALA A O 1
ATOM 870 N N . SER A 1 113 ? 16.685 -3.799 -12.620 1.00 90.38 113 SER A N 1
ATOM 871 C CA . SER A 1 113 ? 16.972 -2.849 -11.533 1.00 90.38 113 SER A CA 1
ATOM 872 C C . SER A 1 113 ? 15.709 -2.220 -10.931 1.00 90.38 113 SER A C 1
ATOM 874 O O . SER A 1 113 ? 15.711 -1.806 -9.768 1.00 90.38 113 SER A O 1
ATOM 876 N N . TYR A 1 114 ? 14.607 -2.171 -11.687 1.00 91.56 114 TYR A N 1
ATOM 877 C CA . TYR A 1 114 ? 13.344 -1.633 -11.192 1.00 91.56 114 TYR A CA 1
ATOM 878 C C . TYR A 1 114 ? 12.656 -2.551 -10.183 1.00 91.56 114 TYR A C 1
ATOM 880 O O . TYR A 1 114 ? 11.943 -2.043 -9.322 1.00 91.56 114 TYR A O 1
ATOM 888 N N . ALA A 1 115 ? 12.912 -3.863 -10.207 1.00 87.94 115 ALA A N 1
ATOM 889 C CA . ALA A 1 115 ? 12.367 -4.782 -9.206 1.00 87.94 115 ALA A CA 1
ATOM 890 C C . ALA A 1 115 ? 12.856 -4.439 -7.795 1.00 87.94 115 ALA A C 1
ATOM 892 O O . ALA A 1 115 ? 12.057 -4.345 -6.862 1.00 87.94 115 ALA A O 1
ATOM 893 N N . ASP A 1 116 ? 14.152 -4.166 -7.644 1.00 89.50 116 ASP A N 1
ATOM 894 C CA . ASP A 1 116 ? 14.720 -3.781 -6.352 1.00 89.50 116 ASP A CA 1
ATOM 895 C C . ASP A 1 116 ? 14.303 -2.371 -5.940 1.00 89.50 116 ASP A C 1
ATOM 897 O O . ASP A 1 116 ? 13.938 -2.142 -4.785 1.00 89.50 116 ASP A O 1
ATOM 901 N N . ARG A 1 117 ? 14.262 -1.429 -6.891 1.00 92.94 117 ARG A N 1
ATOM 902 C CA . ARG A 1 117 ? 13.747 -0.075 -6.634 1.00 92.94 117 ARG A CA 1
ATOM 903 C C . ARG A 1 117 ? 12.298 -0.107 -6.161 1.00 92.94 117 ARG A C 1
ATOM 905 O O . ARG A 1 117 ? 11.958 0.608 -5.221 1.00 92.94 117 ARG A O 1
ATOM 912 N N . LEU A 1 118 ? 11.468 -0.953 -6.766 1.00 92.94 118 LEU A N 1
ATOM 913 C CA . LEU A 1 118 ? 10.068 -1.106 -6.399 1.00 92.94 118 LEU A CA 1
ATOM 914 C C . LEU A 1 118 ? 9.906 -1.740 -5.018 1.00 92.94 118 LEU A C 1
ATOM 916 O O . LEU A 1 118 ? 9.145 -1.218 -4.209 1.00 92.94 118 LEU A O 1
ATOM 920 N N . ARG A 1 119 ? 10.674 -2.789 -4.697 1.00 91.00 119 ARG A N 1
ATOM 921 C CA . ARG A 1 119 ? 10.716 -3.369 -3.340 1.00 91.00 119 ARG A CA 1
ATOM 922 C C . ARG A 1 119 ? 11.048 -2.319 -2.285 1.00 91.00 119 ARG A C 1
ATOM 924 O O . ARG A 1 119 ? 10.365 -2.224 -1.266 1.00 91.00 119 ARG A O 1
ATOM 931 N N . VAL A 1 120 ? 12.084 -1.516 -2.532 1.00 93.12 120 VAL A N 1
ATOM 932 C CA . VAL A 1 120 ? 12.501 -0.449 -1.612 1.00 93.12 120 VAL A CA 1
ATOM 933 C C . VAL A 1 120 ? 11.422 0.626 -1.492 1.00 93.12 120 VAL A C 1
ATOM 935 O O . VAL A 1 120 ? 11.152 1.089 -0.384 1.00 93.12 120 VAL A O 1
ATOM 938 N N . LEU A 1 121 ? 10.790 1.010 -2.602 1.00 93.75 121 LEU A N 1
ATOM 939 C CA . LEU A 1 121 ? 9.720 2.005 -2.620 1.00 93.75 121 LEU A CA 1
ATOM 940 C C . LEU A 1 121 ? 8.494 1.536 -1.828 1.00 93.75 121 LEU A C 1
ATOM 942 O O . LEU A 1 121 ? 8.054 2.252 -0.933 1.00 93.75 121 LEU A O 1
ATOM 946 N N . VAL A 1 122 ? 7.996 0.327 -2.104 1.00 92.06 122 VAL A N 1
ATOM 947 C CA . VAL A 1 122 ? 6.864 -0.292 -1.393 1.00 92.06 122 VAL A CA 1
ATOM 948 C C . VAL A 1 122 ? 7.156 -0.383 0.102 1.00 92.06 122 VAL A C 1
ATOM 950 O O . VAL A 1 122 ? 6.338 0.032 0.919 1.00 92.06 122 VAL A O 1
ATOM 953 N N . ARG A 1 123 ? 8.358 -0.841 0.478 1.00 90.62 123 ARG A N 1
ATOM 954 C CA . ARG A 1 123 ? 8.768 -0.917 1.885 1.00 90.62 123 ARG A CA 1
ATOM 955 C C . ARG A 1 123 ? 8.774 0.452 2.562 1.00 90.62 123 ARG A C 1
ATOM 957 O O . ARG A 1 123 ? 8.307 0.556 3.690 1.00 90.62 123 ARG A O 1
ATOM 964 N N . ARG A 1 124 ? 9.305 1.490 1.903 1.00 90.62 124 ARG A N 1
ATOM 965 C CA . ARG A 1 124 ? 9.295 2.860 2.443 1.00 90.62 124 ARG A CA 1
ATOM 966 C C . ARG A 1 124 ? 7.863 3.338 2.653 1.00 90.62 124 ARG A C 1
ATOM 968 O O . ARG A 1 124 ? 7.526 3.695 3.769 1.00 90.62 124 ARG A O 1
ATOM 975 N N . ILE A 1 125 ? 7.011 3.223 1.633 1.00 91.50 125 ILE A N 1
ATOM 976 C CA . ILE A 1 125 ? 5.592 3.592 1.732 1.00 91.50 125 ILE A CA 1
ATOM 977 C C . ILE A 1 125 ? 4.921 2.896 2.916 1.00 91.50 125 ILE A C 1
ATOM 979 O O . ILE A 1 125 ? 4.293 3.573 3.720 1.00 91.50 125 ILE A O 1
ATOM 983 N N . ASN A 1 126 ? 5.096 1.581 3.074 1.00 87.94 126 ASN A N 1
ATOM 984 C CA . ASN A 1 126 ? 4.521 0.858 4.208 1.00 87.94 126 ASN A CA 1
ATOM 985 C C . ASN A 1 126 ? 5.043 1.376 5.555 1.00 87.94 126 ASN A C 1
ATOM 987 O O . ASN A 1 126 ? 4.236 1.575 6.452 1.00 87.94 126 ASN A O 1
ATOM 991 N N . ILE A 1 127 ? 6.345 1.653 5.700 1.00 85.75 127 ILE A N 1
ATOM 992 C CA . ILE A 1 127 ? 6.909 2.234 6.937 1.00 85.75 127 ILE A CA 1
ATOM 993 C C . ILE A 1 127 ? 6.264 3.587 7.250 1.00 85.75 127 ILE A C 1
ATOM 995 O O . ILE A 1 127 ? 5.902 3.858 8.393 1.00 85.75 127 ILE A O 1
ATOM 999 N N . ASP A 1 128 ? 6.117 4.436 6.238 1.00 85.44 128 ASP A N 1
ATOM 1000 C CA . ASP A 1 128 ? 5.575 5.779 6.417 1.00 85.44 128 ASP A CA 1
ATOM 1001 C C . ASP A 1 128 ? 4.064 5.788 6.641 1.00 85.44 128 ASP A C 1
ATOM 1003 O O . ASP A 1 128 ? 3.555 6.688 7.297 1.00 85.44 128 ASP A O 1
ATOM 1007 N N . LEU A 1 129 ? 3.343 4.798 6.115 1.00 83.12 129 LEU A N 1
ATOM 1008 C CA . LEU A 1 129 ? 1.920 4.617 6.382 1.00 83.12 1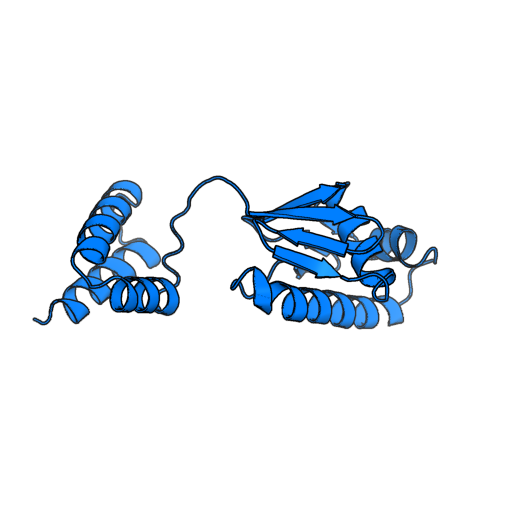29 LEU A CA 1
ATOM 1009 C C . LEU A 1 129 ? 1.674 3.901 7.709 1.00 83.12 129 LEU A C 1
ATOM 1011 O O . LEU A 1 129 ? 0.656 4.150 8.346 1.00 83.12 129 LEU A O 1
ATOM 1015 N N . GLN A 1 130 ? 2.600 3.062 8.176 1.00 79.75 130 GLN A N 1
ATOM 1016 C CA . GLN A 1 130 ? 2.471 2.336 9.439 1.00 79.75 130 GLN A CA 1
ATOM 1017 C C . GLN A 1 130 ? 2.331 3.281 10.639 1.00 79.75 130 GLN A C 1
ATOM 1019 O O . GLN A 1 130 ? 1.636 2.935 11.596 1.00 79.75 130 GLN A O 1
ATOM 1024 N N . SER A 1 131 ? 2.945 4.469 10.592 1.00 70.81 131 SER A N 1
ATOM 1025 C CA . SER A 1 131 ? 2.804 5.481 11.647 1.00 70.81 131 SER A CA 1
ATOM 1026 C C . SER A 1 131 ? 1.374 6.013 11.791 1.00 70.81 131 SER A C 1
ATOM 1028 O O . SER A 1 131 ? 1.016 6.438 12.885 1.00 70.81 131 SER A O 1
ATOM 1030 N N . VAL A 1 132 ? 0.563 5.940 10.730 1.00 71.62 132 VAL A N 1
ATOM 1031 C CA . VAL A 1 132 ? -0.805 6.488 10.669 1.00 71.62 132 VAL A CA 1
ATOM 1032 C C . VAL A 1 132 ? -1.854 5.378 10.728 1.00 71.62 132 VAL A C 1
ATOM 1034 O O . VAL A 1 132 ? -2.823 5.421 11.479 1.00 71.62 132 VAL A O 1
ATOM 1037 N N . VAL A 1 133 ? -1.636 4.332 9.941 1.00 67.81 133 VAL A N 1
ATOM 1038 C CA . VAL A 1 133 ? -2.582 3.245 9.696 1.00 67.81 133 VAL A CA 1
ATOM 1039 C C . VAL A 1 133 ? -2.478 2.141 10.756 1.00 67.81 133 VAL A C 1
ATOM 1041 O O . VAL A 1 133 ? -3.413 1.370 10.959 1.00 67.81 133 VAL A O 1
ATOM 1044 N N . MET A 1 134 ? -1.346 2.045 11.467 1.00 62.81 134 MET A N 1
ATOM 1045 C CA . MET A 1 134 ? -1.087 1.032 12.506 1.00 62.81 134 MET A CA 1
ATOM 1046 C C . MET A 1 134 ? -1.247 -0.432 12.035 1.00 62.81 134 MET A C 1
ATOM 1048 O O . MET A 1 134 ? -1.237 -1.348 12.863 1.00 62.81 134 MET A O 1
ATOM 1052 N N . LYS A 1 135 ? -1.339 -0.673 10.719 1.00 63.59 135 LYS A N 1
ATOM 1053 C CA . LYS A 1 135 ? -1.235 -1.990 10.079 1.00 63.59 135 LYS A CA 1
ATOM 1054 C C . LYS A 1 135 ? 0.128 -2.135 9.395 1.00 63.59 135 LYS A C 1
ATOM 1056 O O . LYS A 1 135 ? 0.680 -1.141 8.926 1.00 63.59 135 LYS A O 1
ATOM 1061 N N . PRO A 1 136 ? 0.684 -3.357 9.356 1.00 58.50 136 PRO A N 1
ATOM 1062 C CA . PRO A 1 136 ? 2.046 -3.580 8.880 1.00 58.50 136 PRO A CA 1
ATOM 1063 C C . PRO A 1 136 ? 2.198 -3.409 7.363 1.00 58.50 136 PRO A C 1
ATOM 1065 O O . PRO A 1 136 ? 3.269 -3.015 6.910 1.00 58.50 136 PRO A O 1
ATOM 1068 N N . GLU A 1 137 ? 1.151 -3.686 6.580 1.00 78.38 137 GLU A N 1
ATOM 1069 C CA . GLU A 1 137 ? 1.228 -3.692 5.117 1.00 78.38 137 GLU A CA 1
ATOM 1070 C C . GLU A 1 137 ? -0.022 -3.058 4.503 1.00 78.38 137 GLU A C 1
ATOM 1072 O O . GLU A 1 137 ? -1.127 -3.582 4.632 1.00 78.38 137 GLU A O 1
ATOM 1077 N N . VAL A 1 138 ? 0.167 -1.915 3.840 1.00 83.88 138 VAL A N 1
ATOM 1078 C CA . VAL A 1 138 ? -0.856 -1.264 3.005 1.00 83.88 138 VAL A CA 1
ATOM 1079 C C . VAL A 1 138 ? -0.682 -1.682 1.549 1.00 83.88 138 VAL A C 1
ATOM 1081 O O . VAL A 1 138 ? -1.657 -1.904 0.838 1.00 83.88 138 VAL A O 1
ATOM 1084 N N . LEU A 1 139 ? 0.570 -1.803 1.109 1.00 88.38 139 LEU A N 1
ATOM 1085 C CA . LEU A 1 139 ? 0.951 -2.263 -0.218 1.00 88.38 139 LEU A CA 1
ATOM 1086 C C . LEU A 1 139 ? 1.653 -3.616 -0.126 1.00 88.38 139 LEU A C 1
ATOM 1088 O O . LEU A 1 139 ? 2.580 -3.784 0.668 1.00 88.38 139 LEU A O 1
ATOM 1092 N N . VAL A 1 140 ? 1.261 -4.550 -0.987 1.00 87.75 140 VAL A N 1
ATOM 1093 C CA . VAL A 1 140 ? 1.832 -5.897 -1.070 1.00 87.75 140 VAL A CA 1
ATOM 1094 C C . VAL A 1 140 ? 2.497 -6.075 -2.427 1.00 87.75 140 VAL A C 1
ATOM 1096 O O . VAL A 1 140 ? 1.892 -5.794 -3.461 1.00 87.75 140 VAL A O 1
ATOM 1099 N N . LEU A 1 141 ? 3.740 -6.562 -2.425 1.00 85.19 141 LEU A N 1
ATOM 1100 C CA . LEU A 1 141 ? 4.453 -6.968 -3.633 1.00 85.19 141 LEU A CA 1
ATOM 1101 C C . LEU A 1 141 ? 4.543 -8.499 -3.672 1.00 85.19 141 LEU A C 1
ATOM 1103 O O . LEU A 1 141 ? 5.235 -9.101 -2.853 1.00 85.19 141 LEU A O 1
ATOM 1107 N N . THR A 1 142 ? 3.874 -9.146 -4.623 1.00 82.75 142 THR A N 1
ATOM 1108 C CA . THR A 1 142 ? 3.882 -10.613 -4.770 1.00 82.75 142 THR A CA 1
ATOM 1109 C C . THR A 1 142 ? 3.919 -10.996 -6.240 1.00 82.75 142 THR A C 1
ATOM 1111 O O . THR A 1 142 ? 3.178 -10.443 -7.043 1.00 82.75 142 THR A O 1
ATOM 1114 N N . GLY A 1 143 ? 4.808 -11.923 -6.613 1.00 77.56 143 GLY A N 1
ATOM 1115 C CA . GLY A 1 143 ? 4.869 -12.450 -7.983 1.00 77.56 143 GLY A CA 1
ATOM 1116 C C . GLY A 1 143 ? 5.110 -11.395 -9.071 1.00 77.56 143 GLY A C 1
ATOM 1117 O O . GLY A 1 143 ? 4.656 -11.576 -10.190 1.00 77.56 143 GLY A O 1
ATOM 1118 N N . GLY A 1 144 ? 5.778 -10.280 -8.748 1.00 81.56 144 GLY A N 1
ATOM 1119 C CA . GLY A 1 144 ? 5.979 -9.173 -9.692 1.00 81.56 144 GLY A CA 1
ATOM 1120 C C . GLY A 1 144 ? 4.792 -8.211 -9.814 1.00 81.56 144 GLY A C 1
ATOM 1121 O O . GLY A 1 144 ? 4.841 -7.310 -10.640 1.00 81.56 144 GLY A O 1
ATOM 1122 N N . ARG A 1 145 ? 3.762 -8.348 -8.974 1.00 88.19 145 ARG A N 1
ATOM 1123 C CA . ARG A 1 145 ? 2.625 -7.423 -8.891 1.00 88.19 145 ARG A CA 1
ATOM 1124 C C . ARG A 1 145 ? 2.662 -6.613 -7.614 1.00 88.19 145 ARG A C 1
ATOM 1126 O O . ARG A 1 145 ? 2.956 -7.160 -6.552 1.00 88.19 145 ARG A O 1
ATOM 1133 N N . VAL A 1 146 ? 2.313 -5.336 -7.711 1.00 90.81 146 VAL A N 1
ATOM 1134 C CA . VAL A 1 146 ? 2.015 -4.477 -6.562 1.00 90.81 146 VAL A CA 1
ATOM 1135 C C . VAL A 1 146 ? 0.510 -4.374 -6.431 1.00 90.81 146 VAL A C 1
ATOM 1137 O O . VAL A 1 146 ? -0.181 -4.086 -7.402 1.00 90.81 146 VAL A O 1
ATOM 1140 N N . SER A 1 147 ? -0.000 -4.595 -5.229 1.00 88.31 147 SER A N 1
ATOM 1141 C CA . SER A 1 147 ? -1.426 -4.498 -4.941 1.00 88.31 147 SER A CA 1
ATOM 1142 C C . SER A 1 147 ? -1.685 -3.780 -3.630 1.00 88.31 147 SER A C 1
ATOM 1144 O O . SER A 1 147 ? -0.834 -3.752 -2.738 1.00 88.31 147 SER A O 1
ATOM 1146 N N . VAL A 1 148 ? -2.871 -3.194 -3.527 1.00 86.00 148 VAL A N 1
ATOM 1147 C CA . VAL A 1 148 ? -3.391 -2.659 -2.271 1.00 86.00 148 VAL A CA 1
ATOM 1148 C C . VAL A 1 148 ? -3.864 -3.827 -1.404 1.00 86.00 148 VAL A C 1
ATOM 1150 O O . VAL A 1 148 ? -4.625 -4.679 -1.863 1.00 86.00 148 VAL A O 1
ATOM 1153 N N . ALA A 1 149 ? -3.396 -3.886 -0.159 1.00 80.56 149 ALA A N 1
ATOM 1154 C CA . ALA A 1 149 ? -3.756 -4.939 0.779 1.00 80.56 149 ALA A CA 1
ATOM 1155 C C . ALA A 1 149 ? -5.266 -4.938 1.072 1.00 80.56 149 ALA A C 1
ATOM 1157 O O . ALA A 1 149 ? -5.932 -3.897 1.068 1.00 80.56 149 ALA A O 1
ATOM 1158 N N . GLY A 1 150 ? -5.803 -6.120 1.382 1.00 70.88 150 GLY A N 1
ATOM 1159 C CA . GLY A 1 150 ? -7.195 -6.271 1.796 1.00 70.88 150 GLY A CA 1
ATOM 1160 C C . GLY A 1 150 ? -7.525 -5.373 2.993 1.00 70.88 150 GLY A C 1
ATOM 1161 O O . GLY A 1 150 ? -6.801 -5.346 3.988 1.00 70.88 150 GLY A O 1
ATOM 1162 N N . GLY A 1 151 ? -8.624 -4.624 2.889 1.00 72.12 151 GLY A N 1
ATOM 1163 C CA . GLY A 1 151 ? -9.043 -3.673 3.921 1.00 72.12 151 GLY A CA 1
ATOM 1164 C C . GLY A 1 151 ? -8.520 -2.247 3.738 1.00 72.12 151 GLY A C 1
ATOM 1165 O O . GLY A 1 151 ? -8.678 -1.451 4.660 1.00 72.12 151 GLY A O 1
ATOM 1166 N N . PHE A 1 152 ? -7.962 -1.914 2.570 1.00 80.31 152 PHE A N 1
ATOM 1167 C CA . PHE A 1 152 ? -7.629 -0.548 2.160 1.00 80.31 152 PHE A CA 1
ATOM 1168 C C . PHE A 1 152 ? -8.284 -0.180 0.836 1.00 80.31 152 PHE A C 1
ATOM 1170 O O . PHE A 1 152 ? -8.516 -1.032 -0.023 1.00 80.31 152 PHE A O 1
ATOM 1177 N N . ARG A 1 153 ? -8.546 1.112 0.650 1.00 85.44 153 ARG A N 1
ATOM 1178 C CA . ARG A 1 153 ? -8.873 1.693 -0.653 1.00 85.44 153 ARG A CA 1
ATOM 1179 C C . ARG A 1 153 ? -8.062 2.959 -0.836 1.00 85.44 153 ARG A C 1
ATOM 1181 O O . ARG A 1 153 ? -8.039 3.805 0.047 1.00 85.44 153 ARG A O 1
ATOM 1188 N N . ILE A 1 154 ? -7.419 3.093 -1.985 1.00 89.31 154 ILE A N 1
ATOM 1189 C CA . ILE A 1 154 ? -6.725 4.324 -2.352 1.00 89.31 154 ILE A CA 1
ATOM 1190 C C . ILE A 1 154 ? -7.619 5.060 -3.343 1.00 89.31 154 ILE A C 1
ATOM 1192 O O . ILE A 1 154 ? -8.106 4.452 -4.296 1.00 89.31 154 ILE A O 1
ATOM 1196 N N . ARG A 1 155 ? -7.859 6.349 -3.116 1.00 88.62 155 ARG A N 1
ATOM 1197 C CA . ARG A 1 155 ? -8.584 7.216 -4.048 1.00 88.62 155 ARG A CA 1
ATOM 1198 C C . ARG A 1 155 ? -7.818 8.503 -4.277 1.00 88.62 155 ARG A C 1
ATOM 1200 O O . ARG A 1 155 ? -7.076 8.952 -3.410 1.00 88.62 155 ARG A O 1
ATOM 1207 N N . ASN A 1 156 ? -8.026 9.103 -5.440 1.00 87.75 156 ASN A N 1
ATOM 1208 C CA . ASN A 1 156 ? -7.551 10.456 -5.695 1.00 87.75 156 ASN A CA 1
ATOM 1209 C C . ASN A 1 156 ? -8.504 11.448 -5.010 1.00 87.75 156 ASN A C 1
ATOM 1211 O O . ASN A 1 156 ? -9.722 11.271 -5.088 1.00 87.75 156 ASN A O 1
ATOM 1215 N N . ALA A 1 157 ? -7.932 12.429 -4.314 1.00 81.12 157 ALA A N 1
ATOM 1216 C CA . ALA A 1 157 ? -8.638 13.531 -3.664 1.00 81.12 157 ALA A CA 1
ATOM 1217 C C . ALA A 1 157 ? -9.050 14.621 -4.663 1.00 81.12 157 ALA A C 1
ATOM 1219 O O . ALA A 1 157 ? -8.309 14.831 -5.655 1.00 81.12 157 ALA A O 1
#